Protein AF-A0A923DCE2-F1 (afdb_monomer)

Mean predicted aligned error: 18.75 Å

Radius of gyration: 26.88 Å; Cα contacts (8 Å, |Δi|>4): 39; chains: 1; bounding box: 58×31×69 Å

Sequence (100 aa):
MTSIICPKCGNHISEWDLVCLNCDFVITPEERVRLKTEHEKLISRDSNGKDHIHVRPRKHPIQRKLNTISFGVFKVGWPEMVVPVIAVVLIALVIFFMLI

Secondary structure (DSSP, 8-state):
--EEE-TTT--EEESS-SB-TTT--B--HHHHHHHHHHHHHHHHHHTT-------------GGGSGGGGS-TT----HHHHHHHHHHHHHHHHHHHHHH-

Structure (mmCIF, N/CA/C/O backbone):
data_AF-A0A923DCE2-F1
#
_entry.id   AF-A0A923DCE2-F1
#
loop_
_atom_site.group_PDB
_atom_site.id
_atom_site.type_symbol
_atom_site.label_atom_id
_atom_site.label_alt_id
_atom_site.label_comp_id
_atom_site.label_asym_id
_atom_site.label_entity_id
_atom_site.label_seq_id
_atom_site.pdbx_PDB_ins_code
_atom_site.Cartn_x
_atom_site.Cartn_y
_atom_site.Cartn_z
_atom_site.occupancy
_atom_site.B_iso_or_equiv
_atom_site.auth_seq_id
_atom_site.auth_comp_id
_atom_site.auth_asym_id
_atom_site.auth_atom_id
_atom_site.pdbx_PDB_model_num
ATOM 1 N N . MET A 1 1 ? 17.850 8.497 -3.850 1.00 51.94 1 MET A N 1
ATOM 2 C CA . MET A 1 1 ? 16.766 7.491 -3.855 1.00 51.94 1 MET A CA 1
ATOM 3 C C . MET A 1 1 ? 16.920 6.665 -5.118 1.00 51.94 1 MET A C 1
ATOM 5 O O . MET A 1 1 ? 16.677 7.171 -6.204 1.00 51.94 1 MET A O 1
ATOM 9 N N . THR A 1 2 ? 17.438 5.455 -4.990 1.00 62.44 2 THR A N 1
ATOM 10 C CA . THR A 1 2 ? 17.641 4.490 -6.076 1.00 62.44 2 THR A CA 1
ATOM 11 C C . THR A 1 2 ? 16.307 3.801 -6.381 1.00 62.44 2 THR A C 1
ATOM 13 O O . THR A 1 2 ? 15.637 3.299 -5.481 1.00 62.44 2 THR A O 1
ATOM 16 N N . SER A 1 3 ? 15.868 3.845 -7.640 1.00 72.94 3 SER A N 1
ATOM 17 C CA . SER A 1 3 ? 14.618 3.218 -8.098 1.00 72.94 3 SER A CA 1
ATOM 18 C C . SER A 1 3 ? 14.918 2.295 -9.271 1.00 72.94 3 SER A C 1
ATOM 20 O O . SER A 1 3 ? 15.794 2.602 -10.078 1.00 72.94 3 SER A O 1
ATOM 22 N N . ILE A 1 4 ? 14.222 1.163 -9.341 1.00 76.69 4 ILE A N 1
ATOM 23 C CA . ILE A 1 4 ? 14.383 0.162 -10.401 1.00 76.69 4 ILE A CA 1
ATOM 24 C C . ILE A 1 4 ? 13.132 0.201 -11.277 1.00 76.69 4 ILE A C 1
ATOM 26 O O . ILE A 1 4 ? 12.018 0.334 -10.772 1.00 76.69 4 ILE A O 1
ATOM 30 N N . ILE A 1 5 ? 13.302 0.101 -12.592 1.00 80.81 5 ILE A N 1
ATOM 31 C CA . ILE A 1 5 ? 12.187 0.094 -13.543 1.00 80.81 5 ILE A CA 1
ATOM 32 C C . ILE A 1 5 ? 11.671 -1.340 -13.692 1.00 80.81 5 ILE A C 1
ATOM 34 O O . ILE A 1 5 ? 12.440 -2.267 -13.938 1.00 80.81 5 ILE A O 1
ATOM 38 N N . CYS A 1 6 ? 10.359 -1.529 -13.553 1.00 81.38 6 CYS A N 1
ATOM 39 C CA . CYS A 1 6 ? 9.720 -2.820 -13.780 1.00 81.38 6 CYS A CA 1
ATOM 40 C C . CYS A 1 6 ? 9.858 -3.244 -15.253 1.00 81.38 6 CYS A C 1
ATOM 42 O O . CYS A 1 6 ? 9.396 -2.498 -16.121 1.00 81.38 6 CYS A O 1
ATOM 44 N N . PRO A 1 7 ? 10.351 -4.457 -15.562 1.00 78.88 7 PRO A N 1
ATOM 45 C CA . PRO A 1 7 ? 10.471 -4.922 -16.946 1.00 78.88 7 PRO A CA 1
ATOM 46 C C . PRO A 1 7 ? 9.110 -5.132 -17.628 1.00 78.88 7 PRO A C 1
ATOM 48 O O . PRO A 1 7 ? 9.002 -5.043 -18.846 1.00 78.88 7 PRO A O 1
ATOM 51 N N . LYS A 1 8 ? 8.050 -5.388 -16.850 1.00 80.31 8 LYS A N 1
ATOM 52 C CA . LYS A 1 8 ? 6.721 -5.721 -17.383 1.00 80.31 8 LYS A CA 1
ATOM 53 C C . LYS A 1 8 ? 5.850 -4.497 -17.664 1.00 80.31 8 LYS A C 1
ATOM 55 O O . LYS A 1 8 ? 5.076 -4.504 -18.612 1.00 80.31 8 LYS A O 1
ATOM 60 N N . CYS A 1 9 ? 5.928 -3.467 -16.822 1.00 79.69 9 CYS A N 1
ATOM 61 C CA . CYS A 1 9 ? 5.039 -2.302 -1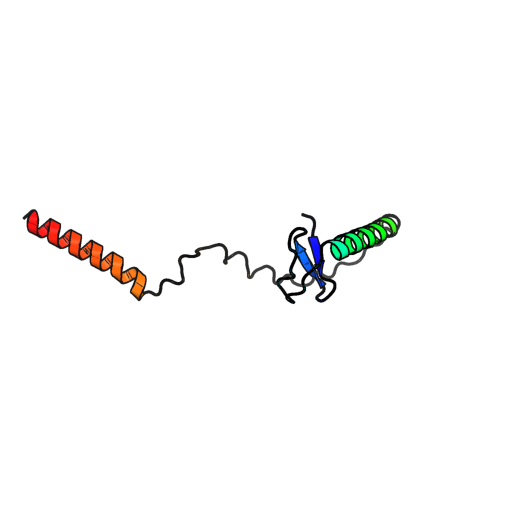6.915 1.00 79.69 9 CYS A CA 1
ATOM 62 C C . CYS A 1 9 ? 5.766 -0.956 -17.014 1.00 79.69 9 CYS A C 1
ATOM 64 O O . CYS A 1 9 ? 5.105 0.072 -17.135 1.00 79.69 9 CYS A O 1
ATOM 66 N N . GLY A 1 10 ? 7.101 -0.934 -16.935 1.00 79.50 10 GLY A N 1
ATOM 67 C CA . GLY A 1 10 ? 7.891 0.298 -16.988 1.00 79.50 10 GLY A CA 1
ATOM 68 C C . GLY A 1 10 ? 7.697 1.228 -15.786 1.00 79.50 10 GLY A C 1
ATOM 69 O O . GLY A 1 10 ? 8.136 2.373 -15.825 1.00 79.50 10 GLY A O 1
ATOM 70 N N . ASN A 1 11 ? 7.022 0.770 -14.726 1.00 81.31 11 ASN A N 1
ATOM 71 C CA . ASN A 1 11 ? 6.802 1.571 -13.527 1.00 81.31 11 ASN A CA 1
ATOM 72 C C . ASN A 1 11 ? 8.053 1.592 -12.638 1.00 81.31 11 ASN A C 1
ATOM 74 O O . ASN A 1 11 ? 8.750 0.582 -12.534 1.00 81.31 11 ASN A O 1
ATOM 78 N N . HIS A 1 12 ? 8.307 2.713 -11.959 1.00 78.88 12 HIS A N 1
ATOM 79 C CA . HIS A 1 12 ? 9.380 2.805 -10.969 1.00 78.88 12 HIS A CA 1
ATOM 80 C C . HIS A 1 12 ? 8.968 2.080 -9.688 1.00 78.88 12 HIS A C 1
ATOM 82 O O . HIS A 1 12 ? 7.927 2.368 -9.097 1.00 78.88 12 HIS A O 1
ATOM 88 N N . ILE A 1 13 ? 9.801 1.138 -9.270 1.00 81.31 13 ILE A N 1
ATOM 89 C CA . ILE A 1 13 ? 9.659 0.364 -8.044 1.00 81.31 13 ILE A CA 1
ATOM 90 C C . ILE A 1 13 ? 10.788 0.783 -7.100 1.00 81.31 13 ILE A C 1
ATOM 92 O O . ILE A 1 13 ? 11.881 1.164 -7.541 1.00 81.31 13 ILE A O 1
ATOM 96 N N . SER A 1 14 ? 10.519 0.747 -5.795 1.00 77.50 14 SER A N 1
ATOM 97 C CA . SER A 1 14 ? 11.575 0.951 -4.814 1.00 77.50 14 SER A CA 1
ATOM 98 C C . SER A 1 14 ? 12.631 -0.149 -4.953 1.00 77.50 14 SER A C 1
ATOM 100 O O . SER A 1 14 ? 12.330 -1.284 -5.316 1.00 77.50 14 SER A O 1
ATOM 102 N N . GLU A 1 15 ? 13.889 0.176 -4.668 1.00 70.25 15 GLU A N 1
ATOM 103 C CA . GLU A 1 15 ? 14.964 -0.819 -4.715 1.00 70.25 15 GLU A CA 1
ATOM 104 C C . GLU A 1 15 ? 14.717 -2.011 -3.775 1.00 70.25 15 GLU A C 1
ATOM 106 O O . GLU A 1 15 ? 15.308 -3.067 -3.971 1.00 70.25 15 GLU A O 1
ATOM 111 N N . TRP A 1 16 ? 13.844 -1.866 -2.779 1.00 71.81 16 TRP A N 1
ATOM 112 C CA . TRP A 1 16 ? 13.593 -2.882 -1.763 1.00 71.81 16 TRP A CA 1
ATOM 1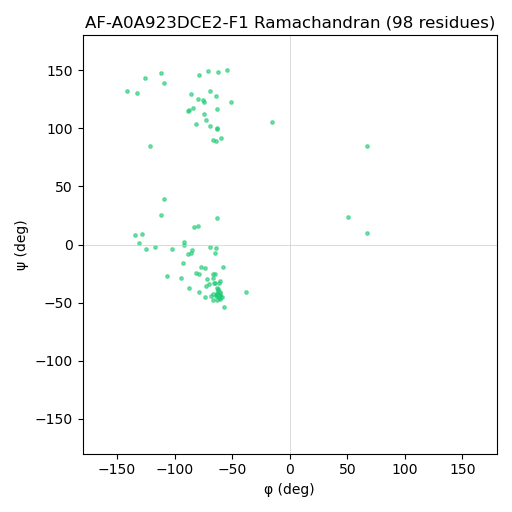13 C C . TRP A 1 16 ? 12.410 -3.783 -2.102 1.00 71.81 16 TRP A C 1
ATOM 115 O O . TRP A 1 16 ? 12.456 -4.963 -1.757 1.00 71.81 16 TRP A O 1
ATOM 125 N N . ASP A 1 17 ? 11.419 -3.299 -2.851 1.00 75.69 17 ASP A N 1
ATOM 126 C CA . ASP A 1 17 ? 10.225 -4.086 -3.154 1.00 75.69 17 ASP A CA 1
ATOM 127 C C . ASP A 1 17 ? 10.543 -5.262 -4.090 1.00 75.69 17 ASP A C 1
ATOM 129 O O . ASP A 1 17 ? 11.212 -5.135 -5.121 1.00 75.69 17 ASP A O 1
ATOM 133 N N . LEU A 1 18 ? 10.049 -6.438 -3.705 1.00 76.44 18 LEU A N 1
ATOM 134 C CA . LEU A 1 18 ? 10.110 -7.672 -4.492 1.00 76.44 18 LEU A CA 1
ATOM 135 C C . LEU A 1 18 ? 8.908 -7.812 -5.430 1.00 76.44 18 LEU A C 1
ATOM 137 O O . LEU A 1 18 ? 8.879 -8.717 -6.254 1.00 76.44 18 LEU A O 1
ATOM 141 N N . VAL A 1 19 ? 7.904 -6.941 -5.310 1.00 80.12 19 VAL A N 1
ATOM 142 C CA . VAL A 1 19 ? 6.661 -7.023 -6.080 1.00 80.12 19 VAL A CA 1
ATOM 143 C C . VAL A 1 19 ? 6.328 -5.658 -6.660 1.00 80.12 19 VAL A C 1
ATOM 145 O O . VAL A 1 19 ? 6.320 -4.646 -5.961 1.00 80.12 19 VAL A O 1
ATOM 148 N N . CYS A 1 20 ? 6.033 -5.620 -7.957 1.00 81.12 20 CYS A N 1
ATOM 149 C CA . CYS A 1 20 ? 5.531 -4.415 -8.593 1.00 81.12 20 CYS A CA 1
ATOM 150 C C . CYS A 1 20 ? 4.071 -4.172 -8.199 1.00 81.12 20 CYS A C 1
ATOM 152 O O . CYS A 1 20 ? 3.185 -4.857 -8.692 1.00 81.12 20 CYS A O 1
ATOM 154 N N . LEU A 1 21 ? 3.801 -3.119 -7.430 1.00 78.88 21 LEU A N 1
ATOM 155 C CA . LEU A 1 21 ? 2.447 -2.734 -6.991 1.00 78.88 21 LEU A CA 1
ATOM 156 C C . LEU A 1 21 ? 1.479 -2.318 -8.122 1.00 78.88 21 LEU A C 1
ATOM 158 O O . LEU A 1 21 ? 0.338 -1.957 -7.849 1.00 78.88 21 LEU A O 1
ATOM 162 N N . ASN A 1 22 ? 1.941 -2.273 -9.376 1.00 78.06 22 ASN A N 1
ATOM 163 C CA . ASN A 1 22 ? 1.128 -1.879 -10.530 1.00 78.06 22 ASN A CA 1
ATOM 164 C C . ASN A 1 22 ? 0.735 -3.061 -11.430 1.00 78.06 22 ASN A C 1
ATOM 166 O O . ASN A 1 22 ? -0.258 -2.981 -12.143 1.00 78.06 22 ASN A O 1
ATOM 170 N N . CYS A 1 23 ? 1.536 -4.128 -11.463 1.00 80.69 23 CYS A N 1
ATOM 171 C CA . CYS A 1 23 ? 1.293 -5.284 -12.336 1.00 80.69 23 CYS A CA 1
ATOM 172 C C . CYS A 1 23 ? 1.449 -6.631 -11.622 1.00 80.69 23 CYS A C 1
ATOM 174 O O . CYS A 1 23 ? 1.483 -7.667 -12.293 1.00 80.69 23 CYS A O 1
ATOM 176 N N . ASP A 1 24 ? 1.612 -6.586 -10.297 1.00 80.38 24 ASP A N 1
ATOM 177 C CA . ASP A 1 24 ? 1.826 -7.702 -9.373 1.00 80.38 24 ASP A CA 1
ATOM 178 C C . ASP A 1 24 ? 2.950 -8.656 -9.797 1.00 80.38 24 ASP A C 1
ATOM 180 O O . ASP A 1 24 ? 3.005 -9.822 -9.414 1.00 80.38 24 ASP A O 1
ATOM 184 N N . PHE A 1 25 ? 3.879 -8.152 -10.613 1.00 81.12 25 PHE A N 1
ATOM 185 C CA . PHE A 1 25 ? 5.024 -8.919 -11.069 1.00 81.12 25 PHE A CA 1
ATOM 186 C C . PHE A 1 25 ? 6.036 -9.057 -9.935 1.00 81.12 25 PHE A C 1
ATOM 188 O O . PHE A 1 25 ? 6.519 -8.051 -9.408 1.00 81.12 25 PHE A O 1
ATOM 195 N N . VAL A 1 26 ? 6.357 -10.300 -9.585 1.00 82.31 26 VAL A N 1
ATOM 196 C CA . VAL A 1 26 ? 7.348 -10.628 -8.562 1.00 82.31 26 VAL A CA 1
ATOM 197 C C . VAL A 1 26 ? 8.732 -10.617 -9.200 1.00 82.31 26 VAL A C 1
ATOM 199 O O . VAL A 1 26 ? 9.020 -11.399 -10.101 1.00 82.31 26 VAL A O 1
ATOM 202 N N . ILE A 1 27 ? 9.584 -9.713 -8.733 1.00 78.44 27 ILE A N 1
ATOM 203 C CA . ILE A 1 27 ? 10.979 -9.602 -9.142 1.00 78.44 27 ILE A CA 1
ATOM 204 C C . ILE A 1 27 ? 11.794 -10.505 -8.224 1.00 78.44 27 ILE A C 1
ATOM 206 O O . ILE A 1 27 ? 11.897 -10.263 -7.019 1.00 78.44 27 ILE A O 1
ATOM 210 N N . THR A 1 28 ? 12.386 -11.547 -8.799 1.00 80.56 28 THR A N 1
ATOM 211 C CA . THR A 1 28 ? 13.298 -12.422 -8.063 1.00 80.56 28 THR A CA 1
ATOM 212 C C . THR A 1 28 ? 14.617 -11.693 -7.764 1.00 80.56 28 THR A C 1
ATOM 214 O O . THR A 1 28 ? 15.045 -10.820 -8.530 1.00 80.56 28 THR A O 1
ATOM 217 N N . PRO A 1 29 ? 15.298 -12.018 -6.650 1.00 73.94 29 PRO A N 1
ATOM 218 C CA . PRO A 1 29 ? 16.558 -11.368 -6.286 1.00 73.94 29 PRO A CA 1
ATOM 219 C C . PRO A 1 29 ? 17.658 -11.577 -7.340 1.00 73.94 29 PRO A C 1
ATOM 221 O O . PRO A 1 29 ? 18.475 -10.684 -7.552 1.00 73.94 29 PRO A O 1
ATOM 224 N N . GLU A 1 30 ? 17.650 -12.708 -8.048 1.00 76.81 30 GLU A N 1
ATOM 225 C CA . GLU A 1 30 ? 18.590 -13.002 -9.138 1.00 76.81 30 GLU A CA 1
ATOM 226 C C . GLU A 1 30 ? 18.387 -12.072 -10.343 1.00 76.81 30 GLU A C 1
ATOM 228 O O . GLU A 1 30 ? 19.344 -11.538 -10.910 1.00 76.81 30 GLU A O 1
ATOM 233 N N . GLU A 1 31 ? 17.132 -11.816 -10.709 1.00 72.06 31 GLU A N 1
ATOM 234 C CA . GLU A 1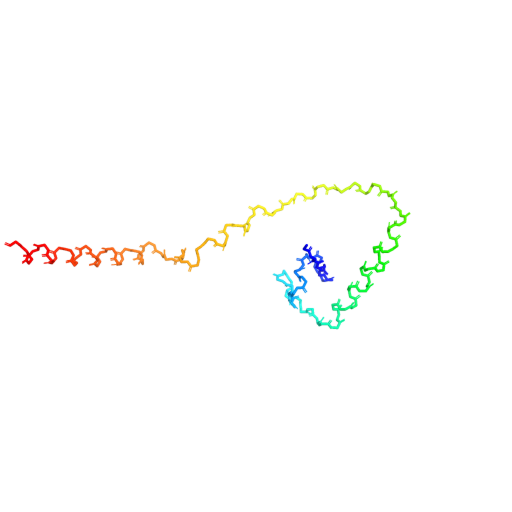 31 ? 16.774 -10.945 -11.828 1.00 72.06 31 GLU A CA 1
ATOM 235 C C . GLU A 1 31 ? 17.046 -9.468 -11.509 1.00 72.06 31 GLU A C 1
ATOM 237 O O . GLU A 1 31 ? 17.462 -8.701 -12.379 1.00 72.06 31 GLU A O 1
ATOM 242 N N . ARG A 1 32 ? 16.955 -9.085 -10.228 1.00 69.12 32 ARG A N 1
ATOM 243 C CA . ARG A 1 32 ? 17.366 -7.759 -9.741 1.00 69.12 32 ARG A CA 1
ATOM 244 C C . ARG A 1 32 ? 18.854 -7.487 -9.983 1.00 69.12 32 ARG A C 1
ATOM 246 O O . ARG A 1 32 ? 19.208 -6.377 -10.384 1.00 69.12 32 ARG A O 1
ATOM 253 N N . VAL A 1 33 ? 19.722 -8.472 -9.743 1.00 79.06 33 VAL A N 1
ATOM 254 C CA . VAL A 1 33 ? 21.170 -8.325 -9.982 1.00 79.06 33 VAL A CA 1
ATOM 255 C C . VAL A 1 33 ? 21.435 -8.096 -11.468 1.00 79.06 33 VAL A C 1
ATOM 257 O O . VAL A 1 33 ? 22.173 -7.178 -11.818 1.00 79.06 33 VAL A O 1
ATOM 260 N N . ARG A 1 34 ? 20.759 -8.849 -12.346 1.00 78.50 34 ARG A N 1
ATOM 261 C CA . ARG A 1 34 ? 20.881 -8.685 -13.804 1.00 78.50 34 ARG A CA 1
ATOM 262 C C . ARG A 1 34 ? 20.452 -7.294 -14.268 1.00 78.50 34 ARG A C 1
ATOM 264 O O . ARG A 1 34 ? 21.207 -6.643 -14.985 1.00 78.50 34 ARG A O 1
ATOM 271 N N . LEU A 1 35 ? 19.302 -6.811 -13.794 1.00 73.19 35 LEU A N 1
ATOM 272 C CA . LEU A 1 35 ? 18.782 -5.488 -14.155 1.00 73.19 35 LEU A CA 1
ATOM 273 C C . LEU A 1 35 ? 19.708 -4.350 -13.704 1.00 73.19 35 LEU A C 1
ATOM 275 O O . LEU A 1 35 ? 19.915 -3.398 -14.455 1.00 73.19 35 LEU A O 1
ATOM 279 N N . LYS A 1 36 ? 20.317 -4.453 -12.515 1.00 75.56 36 LYS A N 1
ATOM 280 C CA . LYS A 1 36 ? 21.324 -3.478 -12.067 1.00 75.56 36 LYS A CA 1
ATOM 281 C C . LYS A 1 36 ? 22.556 -3.483 -12.965 1.00 75.56 36 LYS A C 1
ATOM 283 O O . LYS A 1 36 ? 22.993 -2.422 -13.401 1.00 75.56 36 LYS A O 1
ATOM 288 N N . THR A 1 37 ? 23.090 -4.666 -13.269 1.00 80.50 37 THR A N 1
ATOM 289 C CA . THR A 1 37 ? 24.272 -4.795 -14.128 1.00 80.50 37 THR A CA 1
ATOM 290 C C . THR A 1 37 ? 24.015 -4.262 -15.539 1.00 80.50 37 THR A C 1
ATOM 292 O O . THR A 1 37 ? 24.899 -3.633 -16.117 1.00 80.50 37 THR A O 1
ATOM 295 N N . GLU A 1 38 ? 22.826 -4.475 -16.108 1.00 78.69 38 GLU A N 1
ATOM 296 C CA . GLU A 1 38 ? 22.469 -3.904 -17.413 1.00 78.69 38 GLU A CA 1
ATOM 297 C C . GLU A 1 38 ? 22.312 -2.383 -17.366 1.00 78.69 38 GLU A C 1
ATOM 299 O O . GLU A 1 38 ? 22.856 -1.688 -18.224 1.00 78.69 38 GLU A O 1
ATOM 304 N N . HIS A 1 39 ? 21.636 -1.849 -16.348 1.00 75.75 39 HIS A N 1
ATOM 305 C CA . HIS A 1 39 ? 21.439 -0.407 -16.214 1.00 75.75 39 HIS A CA 1
ATOM 306 C C . HIS A 1 39 ? 22.769 0.340 -16.030 1.00 75.75 39 HIS A C 1
ATOM 308 O O . HIS A 1 39 ? 22.983 1.401 -16.614 1.00 75.75 39 HIS A O 1
ATOM 314 N N . GLU A 1 40 ? 23.710 -0.240 -15.286 1.00 77.94 40 GLU A N 1
ATOM 315 C CA . GLU A 1 40 ? 25.042 0.336 -15.091 1.00 77.94 40 GLU A CA 1
ATOM 316 C C . GLU A 1 40 ? 25.903 0.283 -16.366 1.00 77.94 40 GLU A C 1
ATOM 318 O O . GLU A 1 40 ? 26.629 1.232 -16.676 1.00 77.94 40 GLU A O 1
ATOM 323 N N . LYS A 1 41 ? 25.750 -0.766 -17.187 1.00 81.00 41 LYS A N 1
ATOM 324 C CA . LYS A 1 41 ? 26.356 -0.834 -18.531 1.00 81.00 41 LYS A CA 1
ATOM 325 C C . LYS A 1 41 ? 25.796 0.219 -19.491 1.00 81.00 41 LYS A C 1
ATOM 327 O O . LYS A 1 41 ? 26.526 0.691 -20.359 1.00 81.00 41 LYS A O 1
ATOM 332 N N . LEU A 1 42 ? 24.521 0.584 -19.362 1.00 72.25 42 LEU A N 1
ATOM 333 C CA . LEU A 1 42 ? 23.917 1.646 -20.170 1.00 72.25 42 LEU A CA 1
ATOM 334 C C . LEU A 1 42 ? 24.389 3.035 -19.717 1.00 72.25 42 LEU A C 1
ATOM 336 O O . LEU A 1 42 ? 24.827 3.823 -20.551 1.00 72.25 42 LEU A O 1
ATOM 340 N N . ILE A 1 43 ? 24.415 3.305 -18.407 1.00 70.56 43 ILE A N 1
ATOM 341 C CA . ILE A 1 43 ? 24.893 4.591 -17.864 1.00 70.56 43 ILE A CA 1
ATOM 342 C C . ILE A 1 43 ? 26.369 4.833 -18.208 1.00 70.56 43 ILE A C 1
ATOM 344 O O . ILE A 1 43 ? 26.752 5.937 -18.600 1.00 70.56 43 ILE A O 1
ATOM 348 N N . SER A 1 44 ? 27.211 3.805 -18.083 1.00 70.62 44 SER A N 1
ATOM 349 C CA . SER A 1 44 ? 28.635 3.910 -18.430 1.00 70.62 44 SER A CA 1
ATOM 350 C C . SER A 1 44 ? 28.878 4.158 -19.923 1.00 70.62 44 SER A C 1
ATOM 352 O O . SER A 1 44 ? 29.888 4.765 -20.273 1.00 70.62 44 SER A O 1
ATOM 354 N N . ARG A 1 45 ? 27.948 3.763 -20.804 1.00 63.59 45 ARG A N 1
ATOM 355 C CA . ARG A 1 45 ? 27.996 4.096 -22.236 1.00 63.59 45 ARG A CA 1
ATOM 356 C C . ARG A 1 45 ? 27.524 5.521 -22.527 1.00 63.59 45 ARG A C 1
ATOM 358 O O . ARG A 1 45 ? 28.172 6.209 -23.312 1.00 63.59 45 ARG A O 1
ATOM 365 N N . ASP A 1 46 ? 26.462 5.979 -21.867 1.00 58.91 46 ASP A N 1
ATOM 366 C CA . ASP A 1 46 ? 25.903 7.326 -22.079 1.00 58.91 46 ASP A CA 1
ATOM 367 C C . ASP A 1 46 ? 26.755 8.448 -21.469 1.00 58.91 46 ASP A C 1
ATOM 369 O O . ASP A 1 46 ? 26.697 9.593 -21.914 1.00 58.91 46 ASP A O 1
ATOM 373 N N . SER A 1 47 ? 27.624 8.137 -20.505 1.00 56.94 47 SER A N 1
ATOM 374 C CA . SER A 1 47 ? 28.491 9.133 -19.856 1.00 56.94 47 SER A CA 1
ATOM 375 C C . SER A 1 47 ? 29.525 9.780 -20.797 1.00 56.94 47 SER A C 1
ATOM 377 O O . SER A 1 47 ? 30.191 10.735 -20.403 1.00 56.94 47 SER A O 1
ATOM 379 N N . ASN A 1 48 ? 29.653 9.298 -22.040 1.00 57.31 48 ASN A N 1
ATOM 380 C CA . ASN A 1 48 ? 30.530 9.873 -23.064 1.00 57.31 48 ASN A CA 1
ATOM 381 C C . ASN A 1 48 ? 29.780 10.716 -24.123 1.00 57.31 48 ASN A C 1
ATOM 383 O O . ASN A 1 48 ? 30.410 11.318 -24.988 1.00 57.31 48 ASN A O 1
ATOM 387 N N . GLY A 1 49 ? 28.445 10.783 -24.064 1.00 51.09 49 GLY A N 1
ATOM 388 C CA . GLY A 1 49 ? 27.606 11.502 -25.024 1.00 51.09 49 GLY A CA 1
ATOM 389 C C . GLY A 1 49 ? 26.762 12.568 -24.338 1.00 51.09 49 GLY A C 1
ATOM 390 O O . GLY A 1 49 ? 25.604 12.338 -24.006 1.00 51.09 49 GLY A O 1
ATOM 391 N N . LYS A 1 50 ? 27.328 13.762 -24.132 1.00 51.78 50 LYS A N 1
ATOM 392 C CA . LYS A 1 50 ? 26.517 14.962 -23.892 1.00 51.78 50 LYS A CA 1
ATOM 393 C C . LYS A 1 50 ? 25.683 15.216 -25.144 1.00 51.78 50 LYS A C 1
ATOM 395 O O . LYS A 1 50 ? 26.195 15.816 -26.076 1.00 51.78 50 LYS A O 1
ATOM 400 N N . ASP A 1 51 ? 24.417 14.826 -25.134 1.00 49.34 51 ASP A N 1
ATOM 401 C CA . ASP A 1 51 ? 23.433 15.445 -26.008 1.00 49.34 51 ASP A CA 1
ATOM 402 C C . ASP A 1 51 ? 22.100 15.617 -25.292 1.00 49.34 51 ASP A C 1
ATOM 404 O O . ASP A 1 51 ? 21.584 14.747 -24.588 1.00 49.34 51 ASP A O 1
ATOM 408 N N . HIS A 1 52 ? 21.584 16.830 -25.438 1.00 51.22 52 HIS A N 1
ATOM 409 C CA . HIS A 1 52 ? 20.396 17.348 -24.794 1.00 51.22 52 HIS A CA 1
ATOM 410 C C . HIS A 1 52 ? 19.152 16.567 -25.231 1.00 51.22 52 HIS A C 1
ATOM 412 O O . HIS A 1 52 ? 18.453 16.955 -26.166 1.00 51.22 52 HIS A O 1
ATOM 418 N N . ILE A 1 53 ? 18.814 15.492 -24.517 1.00 51.91 53 ILE A N 1
ATOM 419 C CA . ILE A 1 53 ? 17.499 14.873 -24.662 1.00 51.91 53 ILE A CA 1
ATOM 420 C C . ILE A 1 53 ? 16.485 15.802 -24.003 1.00 51.91 53 ILE A C 1
ATOM 422 O O . ILE A 1 53 ? 16.412 15.948 -22.783 1.00 51.91 53 ILE A O 1
ATOM 426 N N . HIS A 1 54 ? 15.706 16.457 -24.858 1.00 46.31 54 HIS A N 1
ATOM 427 C CA . HIS A 1 54 ? 14.548 17.255 -24.505 1.00 46.31 54 HIS A CA 1
ATOM 428 C C . HIS A 1 54 ? 13.533 16.353 -23.783 1.00 46.31 54 HIS A C 1
ATOM 430 O O . HIS A 1 54 ? 12.705 15.675 -24.399 1.00 46.31 54 HIS A O 1
ATOM 436 N N . VAL A 1 55 ? 13.635 16.299 -22.453 1.00 50.16 55 VAL A N 1
ATOM 437 C CA . VAL A 1 55 ? 12.680 15.613 -21.585 1.00 50.16 55 VA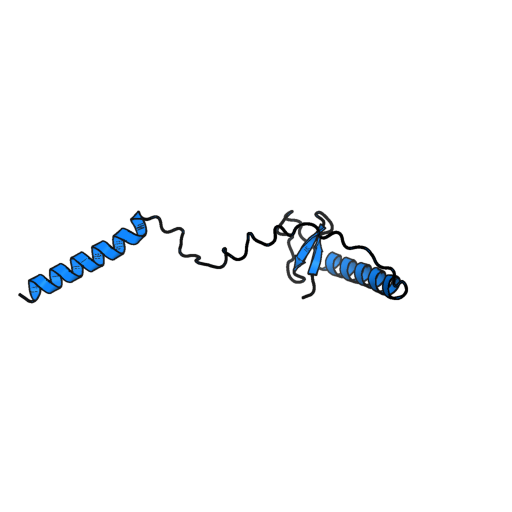L A CA 1
ATOM 438 C C . VAL A 1 55 ? 11.348 16.328 -21.760 1.00 50.16 55 VAL A C 1
ATOM 440 O O . VAL A 1 55 ? 11.116 17.389 -21.185 1.00 50.16 55 VAL A O 1
ATOM 443 N N . ARG A 1 56 ? 10.459 15.764 -22.586 1.00 46.62 56 ARG A N 1
ATOM 444 C CA . ARG A 1 56 ? 9.052 16.170 -22.588 1.00 46.62 56 ARG A CA 1
ATOM 445 C C . ARG A 1 56 ? 8.575 16.104 -21.134 1.00 46.62 56 ARG A C 1
ATOM 447 O O . ARG A 1 56 ? 8.635 15.010 -20.564 1.00 46.62 56 ARG A O 1
ATOM 454 N N . PRO A 1 57 ? 8.070 17.196 -20.536 1.00 41.94 57 PRO A N 1
ATOM 455 C CA . PRO A 1 57 ? 7.433 17.125 -19.233 1.00 41.94 57 PRO A CA 1
ATOM 456 C C . PRO A 1 57 ? 6.145 16.315 -19.403 1.00 41.94 57 PRO A C 1
ATOM 458 O O . PRO A 1 57 ? 5.084 16.836 -19.754 1.00 41.94 57 PRO A O 1
ATOM 461 N N . ARG A 1 58 ? 6.233 14.992 -1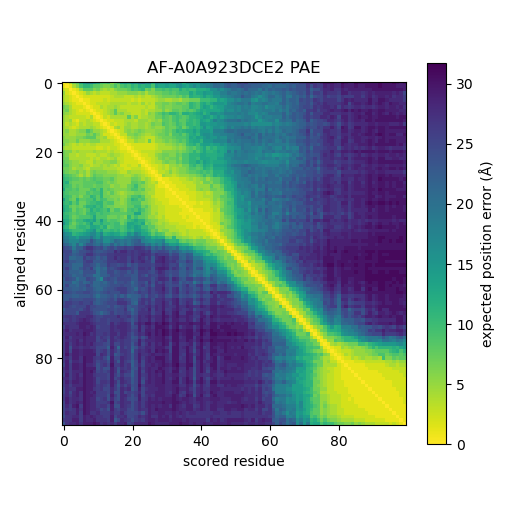9.229 1.00 50.12 58 ARG A N 1
ATOM 462 C CA . ARG A 1 58 ? 5.051 14.143 -19.126 1.00 50.12 58 ARG A CA 1
ATOM 463 C C . ARG A 1 58 ? 4.404 14.499 -17.801 1.00 50.12 58 ARG A C 1
ATOM 465 O O . ARG A 1 58 ? 4.897 14.113 -16.749 1.00 50.12 58 ARG A O 1
ATOM 472 N N . LYS A 1 59 ? 3.338 15.302 -17.909 1.00 42.38 59 LYS A N 1
ATOM 473 C CA . LYS A 1 59 ? 2.322 15.594 -16.892 1.00 42.38 59 LYS A CA 1
ATOM 474 C C . LYS A 1 59 ? 2.397 14.579 -15.756 1.00 42.38 59 LYS A C 1
ATOM 476 O O . LYS A 1 59 ? 1.990 13.439 -15.942 1.00 42.38 59 LYS A O 1
ATOM 481 N N . HIS A 1 60 ? 2.924 14.996 -14.612 1.00 44.62 60 HIS A N 1
ATOM 482 C CA . HIS A 1 60 ? 2.881 14.216 -13.387 1.00 44.62 60 HIS A CA 1
ATOM 483 C C . HIS A 1 60 ? 1.414 14.023 -12.963 1.00 44.62 60 HIS A C 1
ATOM 485 O O . HIS A 1 60 ? 0.784 15.006 -12.575 1.00 44.62 60 HIS A O 1
ATOM 491 N N . PRO A 1 61 ? 0.858 12.797 -12.912 1.00 50.50 61 PRO A N 1
ATOM 492 C CA . PRO A 1 61 ? -0.319 12.527 -12.089 1.00 50.50 61 PRO A CA 1
ATOM 493 C C . PRO A 1 61 ? 0.052 12.336 -10.599 1.00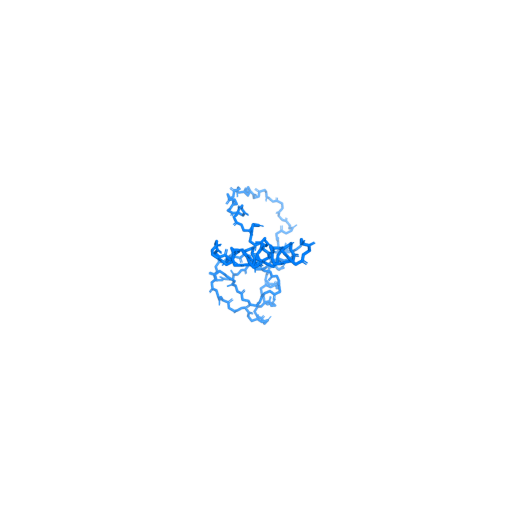 50.50 61 PRO A C 1
ATOM 495 O O . PRO A 1 61 ? -0.757 11.838 -9.820 1.00 50.50 61 PRO A O 1
ATOM 498 N N . ILE A 1 62 ? 1.261 12.739 -10.170 1.00 51.12 62 ILE A N 1
ATOM 499 C CA . ILE A 1 62 ? 1.806 12.532 -8.808 1.00 51.12 62 ILE A CA 1
ATOM 500 C C . ILE A 1 62 ? 1.076 13.376 -7.734 1.00 51.12 62 ILE A C 1
ATOM 502 O O . ILE A 1 62 ? 1.303 13.224 -6.542 1.00 51.12 62 ILE A O 1
ATOM 506 N N . GLN A 1 63 ? 0.101 14.199 -8.118 1.00 44.28 63 GLN A N 1
ATOM 507 C CA . GLN A 1 63 ? -0.720 14.997 -7.196 1.00 44.28 63 GLN A CA 1
ATOM 508 C C . GLN A 1 63 ? -1.912 14.241 -6.565 1.00 44.28 63 GLN A C 1
ATOM 510 O O . GLN A 1 63 ? -2.802 14.878 -6.014 1.00 44.28 63 GLN A O 1
ATOM 515 N N . ARG A 1 64 ? -1.988 12.898 -6.619 1.00 47.62 64 ARG A N 1
ATOM 516 C CA . ARG A 1 64 ? -3.154 12.165 -6.064 1.00 47.62 64 ARG A CA 1
ATOM 517 C C . ARG A 1 64 ? -2.926 11.204 -4.900 1.00 47.62 64 ARG A C 1
ATOM 519 O O . ARG A 1 64 ? -3.914 10.662 -4.418 1.00 47.62 64 ARG A O 1
ATOM 526 N N . LYS A 1 65 ? -1.703 10.986 -4.404 1.00 46.06 65 LYS A N 1
ATOM 527 C CA . LYS A 1 65 ? -1.481 9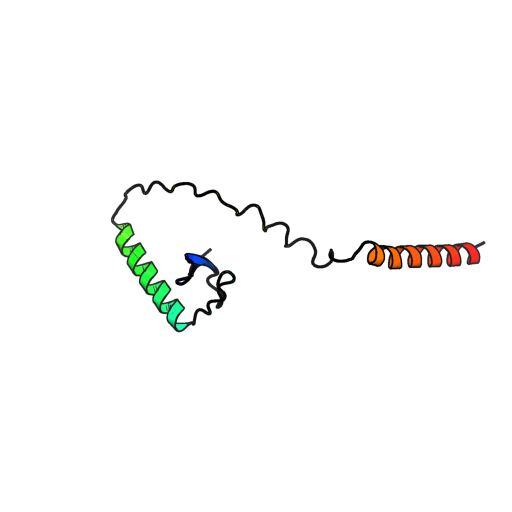.946 -3.370 1.00 46.06 65 LYS A CA 1
ATOM 528 C C . LYS A 1 65 ? -0.745 10.354 -2.092 1.00 46.06 65 LYS A C 1
ATOM 530 O O . LYS A 1 65 ? -0.493 9.493 -1.257 1.00 46.06 65 LYS A O 1
ATOM 535 N N . LEU A 1 66 ? -0.487 11.644 -1.873 1.00 47.47 66 LEU A N 1
ATOM 536 C CA . LEU A 1 66 ? 0.065 12.121 -0.594 1.00 47.47 66 LEU A CA 1
ATOM 537 C C . LEU A 1 66 ? -0.992 12.403 0.489 1.00 47.47 66 LEU A C 1
ATOM 539 O O . LEU A 1 66 ? -0.623 12.554 1.646 1.00 47.47 66 LEU A O 1
ATOM 543 N N . ASN A 1 67 ? -2.293 12.350 0.175 1.00 45.16 67 ASN A N 1
ATOM 544 C CA . ASN A 1 67 ? -3.345 12.432 1.203 1.00 45.16 67 ASN A CA 1
ATOM 545 C C . ASN A 1 67 ? -3.686 11.092 1.875 1.00 45.16 67 ASN A C 1
ATOM 547 O O . ASN A 1 67 ? -4.463 11.073 2.822 1.00 45.16 67 ASN A O 1
ATOM 551 N N . THR A 1 68 ? -3.108 9.970 1.442 1.00 48.34 68 THR A N 1
ATOM 552 C CA . THR A 1 68 ? -3.457 8.638 1.980 1.00 48.34 68 THR A CA 1
ATOM 553 C C . THR A 1 68 ? -2.600 8.168 3.156 1.00 48.34 68 THR A C 1
ATOM 555 O O . THR A 1 68 ? -2.832 7.077 3.662 1.00 48.34 68 THR A O 1
ATOM 558 N N . ILE A 1 69 ? -1.651 8.983 3.631 1.00 46.47 69 ILE A N 1
ATOM 559 C CA . ILE A 1 69 ? -0.965 8.747 4.920 1.00 46.47 69 ILE A CA 1
ATOM 560 C C . ILE A 1 69 ? -1.690 9.485 6.068 1.00 46.47 69 ILE A C 1
ATOM 562 O O . ILE A 1 69 ? -1.342 9.344 7.236 1.00 46.47 69 ILE A O 1
ATOM 566 N N . SER A 1 70 ? -2.772 10.212 5.771 1.00 47.28 70 SER A N 1
ATOM 567 C CA . SER A 1 70 ? -3.667 10.744 6.794 1.00 47.28 70 SER A CA 1
ATOM 568 C C . SER A 1 70 ? -4.743 9.705 7.134 1.00 47.28 70 SER A C 1
ATOM 570 O O . SER A 1 70 ? -5.567 9.354 6.295 1.00 47.28 70 SER A O 1
ATOM 572 N N . PHE A 1 71 ? -4.721 9.233 8.381 1.00 45.91 71 PHE A N 1
ATOM 573 C CA . PHE A 1 71 ? -5.804 8.530 9.071 1.00 45.91 71 PHE A CA 1
ATOM 574 C C . PHE A 1 71 ? -6.210 7.128 8.581 1.00 45.91 71 PHE A C 1
ATOM 576 O O . PHE A 1 71 ? -7.286 6.923 8.018 1.00 45.91 71 PHE A O 1
ATOM 583 N N . GLY A 1 72 ? -5.492 6.111 9.067 1.00 41.50 72 GLY A N 1
ATOM 584 C CA . GLY A 1 72 ? -6.035 4.755 9.272 1.00 41.50 72 GLY A CA 1
ATOM 585 C C . GLY A 1 72 ? -7.174 4.667 10.311 1.00 41.50 72 GLY A C 1
ATOM 586 O O . GLY A 1 72 ? -7.393 3.607 10.881 1.00 41.50 72 GLY A O 1
ATOM 587 N N . VAL A 1 73 ? -7.884 5.775 10.572 1.00 53.00 73 VAL A N 1
ATOM 588 C CA . VAL A 1 73 ? -8.989 5.912 11.541 1.00 53.00 73 VAL A CA 1
ATOM 589 C C . VAL A 1 73 ? -10.225 6.594 10.915 1.00 53.00 73 VAL A C 1
ATOM 591 O O . VAL A 1 73 ? -11.224 6.786 11.588 1.00 53.00 73 VAL A O 1
ATOM 594 N N . PHE A 1 74 ? -10.221 6.954 9.622 1.00 47.84 74 PHE A N 1
ATOM 595 C CA . PHE A 1 74 ? -11.331 7.695 8.982 1.00 47.84 74 PHE A CA 1
ATOM 596 C C . PHE A 1 74 ? -12.147 6.864 7.982 1.00 47.84 74 PHE A C 1
ATOM 598 O O . PHE A 1 74 ? -12.591 7.344 6.941 1.00 47.84 74 PHE A O 1
ATOM 605 N N . LYS A 1 75 ? -12.395 5.599 8.319 1.00 51.88 75 LYS A N 1
ATOM 606 C CA . LYS A 1 75 ? -13.556 4.866 7.789 1.00 51.88 75 LYS A CA 1
ATOM 607 C C . LYS A 1 75 ? -14.579 4.589 8.890 1.00 51.88 75 LYS A C 1
ATOM 609 O O . LYS A 1 75 ? -15.322 3.626 8.804 1.00 51.88 75 LYS A O 1
ATOM 614 N N . VAL A 1 76 ? -14.565 5.440 9.915 1.00 58.09 76 VAL A N 1
ATOM 615 C CA . VAL A 1 76 ? -15.567 5.472 10.968 1.00 58.09 76 VAL A CA 1
ATOM 616 C C . VAL A 1 76 ? -16.742 6.253 10.387 1.00 58.09 76 VAL A C 1
ATOM 618 O O . VAL A 1 76 ? -16.646 7.464 10.172 1.00 58.09 76 VAL A O 1
ATOM 621 N N . GLY A 1 77 ? -17.808 5.558 10.002 1.00 66.00 77 GLY A N 1
ATOM 622 C CA . GLY A 1 77 ? -19.037 6.209 9.572 1.00 66.00 77 GLY A CA 1
ATOM 623 C C . GLY A 1 77 ? -19.514 7.167 10.664 1.00 66.00 77 GLY A C 1
ATOM 624 O O . GLY A 1 77 ? -19.306 6.924 11.849 1.00 66.00 77 GLY A O 1
ATOM 625 N N . TRP A 1 78 ? -20.203 8.244 10.284 1.00 69.56 78 TRP A N 1
ATOM 626 C CA . TRP A 1 78 ? -20.910 9.123 11.225 1.00 69.56 78 TRP A CA 1
ATOM 627 C C . TRP A 1 78 ? -21.601 8.396 12.403 1.00 69.56 78 TRP A C 1
ATOM 629 O O . TRP A 1 78 ? -21.465 8.885 13.524 1.00 69.56 78 TRP A O 1
ATOM 639 N N . PRO A 1 79 ? -22.269 7.231 12.234 1.00 73.56 79 PRO A N 1
ATOM 640 C CA . PRO A 1 79 ? -22.851 6.511 13.372 1.00 73.56 79 PRO A CA 1
ATOM 641 C C . PRO A 1 79 ? -21.835 6.053 14.431 1.00 73.56 79 PRO A C 1
ATOM 643 O O . PRO A 1 79 ? -22.152 6.049 15.615 1.00 73.56 79 PRO A O 1
ATOM 646 N N . GLU A 1 80 ? -20.613 5.702 14.046 1.00 70.00 80 GLU A N 1
ATOM 647 C CA . 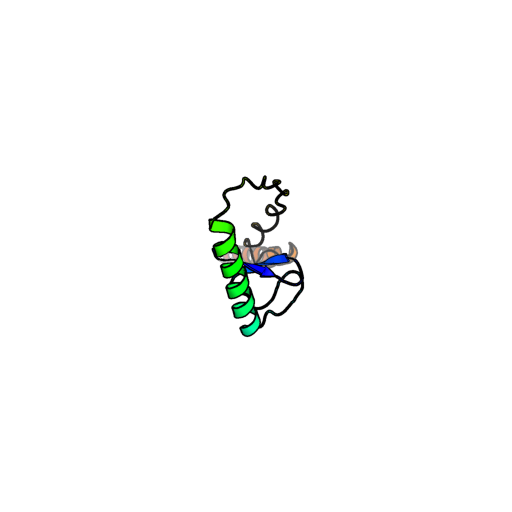GLU A 1 80 ? -19.619 5.117 14.952 1.00 70.00 80 GLU A CA 1
ATOM 648 C C . GLU A 1 80 ? -18.901 6.188 15.794 1.00 70.00 80 GLU A C 1
ATOM 650 O O . GLU A 1 80 ? -18.478 5.899 16.911 1.00 70.00 80 GLU A O 1
ATOM 655 N N . MET A 1 81 ? -18.842 7.445 15.327 1.00 75.50 81 MET A N 1
ATOM 656 C CA . MET A 1 81 ? -18.397 8.582 16.154 1.00 75.50 81 MET A CA 1
ATOM 657 C C . MET A 1 81 ? -19.479 9.086 17.117 1.00 75.50 81 MET A C 1
ATOM 659 O O . MET A 1 81 ? -19.159 9.645 18.164 1.00 75.50 81 MET A O 1
ATOM 663 N N . VAL A 1 82 ? -20.758 8.876 16.802 1.00 84.62 82 VAL A N 1
ATOM 664 C CA . VAL A 1 82 ? -21.876 9.343 17.637 1.00 84.62 82 VAL A CA 1
ATOM 665 C C . VAL A 1 82 ? -22.013 8.518 18.922 1.00 84.62 82 VAL A C 1
ATOM 667 O O . VAL A 1 82 ? -22.307 9.077 19.977 1.00 84.62 82 VAL A O 1
ATOM 670 N N . VAL A 1 83 ? -21.737 7.211 18.871 1.00 86.62 83 VAL A N 1
ATOM 671 C CA . VAL A 1 83 ? -21.832 6.308 20.034 1.00 86.62 83 VAL A CA 1
ATOM 672 C C . VAL A 1 83 ? -20.967 6.751 21.227 1.00 86.62 83 VAL A C 1
ATOM 674 O O . VAL A 1 83 ? -21.524 6.914 22.316 1.00 86.62 83 VAL A O 1
ATOM 677 N N . PRO A 1 84 ? -19.646 6.990 21.085 1.00 88.88 84 PRO A N 1
ATOM 678 C CA . PRO A 1 84 ? -18.825 7.413 22.218 1.00 88.88 84 PRO A CA 1
ATOM 679 C C . PRO A 1 84 ? -19.216 8.802 22.738 1.00 88.88 84 PRO A C 1
ATOM 681 O O . PRO A 1 84 ? -19.162 9.034 23.942 1.00 88.88 84 PRO A O 1
ATOM 684 N N . VAL A 1 85 ? -19.667 9.711 21.867 1.00 91.12 85 VAL A N 1
ATOM 685 C CA . VAL A 1 85 ? -20.104 11.057 22.274 1.00 91.12 85 VAL A CA 1
ATOM 686 C C . VAL A 1 85 ? -21.368 10.985 23.131 1.00 91.12 85 VAL A C 1
ATOM 688 O O . VAL A 1 85 ? -21.408 11.578 24.208 1.00 91.12 85 VAL A O 1
ATOM 691 N N . ILE A 1 86 ? -22.378 10.218 22.705 1.00 93.94 86 ILE A N 1
ATOM 692 C CA . ILE A 1 86 ? -23.608 10.022 23.487 1.00 93.94 86 ILE A CA 1
ATOM 693 C C . ILE A 1 86 ? -23.292 9.360 24.833 1.00 93.94 86 ILE A C 1
ATOM 695 O O . ILE A 1 86 ? -23.813 9.794 25.859 1.00 93.94 86 ILE A O 1
ATOM 699 N N . ALA A 1 87 ? -22.415 8.351 24.852 1.00 95.00 87 ALA A N 1
ATOM 700 C CA . ALA A 1 87 ? -22.019 7.682 26.088 1.00 95.00 87 ALA A CA 1
ATOM 701 C C . ALA A 1 87 ? -21.388 8.660 27.096 1.00 95.00 87 ALA A C 1
ATOM 703 O O . ALA A 1 87 ? -21.776 8.672 28.263 1.00 95.00 87 ALA A O 1
ATOM 704 N N . VAL A 1 88 ? -20.476 9.528 26.645 1.00 96.12 88 VAL A N 1
ATOM 705 C CA . VAL A 1 88 ? -19.847 10.549 27.501 1.00 96.12 88 VAL A CA 1
ATOM 706 C C . VAL A 1 88 ? -20.877 11.549 28.034 1.00 96.12 88 VAL A C 1
ATOM 708 O O . VAL A 1 88 ? -20.845 11.880 29.219 1.00 96.12 88 VAL A O 1
ATOM 711 N N . VAL A 1 89 ? -21.822 11.993 27.199 1.00 96.38 89 VAL A N 1
ATOM 712 C CA . VAL A 1 89 ? -22.888 12.922 27.616 1.00 96.38 89 VAL A CA 1
ATOM 713 C C . VAL A 1 89 ? -23.798 12.293 28.675 1.00 96.38 89 VAL A C 1
ATOM 715 O O . VAL A 1 89 ? -24.107 12.942 29.673 1.00 96.38 89 VAL A O 1
ATOM 718 N N . LEU A 1 90 ? -24.192 11.027 28.508 1.00 96.50 90 LEU A N 1
ATOM 719 C CA . LEU A 1 90 ? -25.014 10.319 29.494 1.00 96.50 90 LEU A CA 1
ATOM 720 C C . LEU A 1 90 ? -24.287 10.154 30.832 1.00 96.50 90 LEU A C 1
ATOM 722 O O . LEU A 1 90 ? -24.883 10.395 31.880 1.00 96.50 90 LEU A O 1
ATOM 726 N N . ILE A 1 91 ? -22.999 9.799 30.807 1.00 97.06 91 ILE A N 1
ATOM 727 C CA . ILE A 1 91 ? -22.182 9.686 32.024 1.00 97.06 91 ILE A CA 1
ATOM 728 C C . ILE A 1 91 ? -22.103 11.039 32.741 1.00 97.06 91 ILE A C 1
ATOM 730 O O . ILE A 1 91 ? -22.319 11.103 33.951 1.00 97.06 91 ILE A O 1
ATOM 734 N N . ALA A 1 92 ? -21.850 12.125 32.006 1.00 97.12 92 ALA A N 1
ATOM 735 C CA . ALA A 1 92 ? -21.789 13.468 32.577 1.00 97.12 92 ALA A CA 1
ATOM 736 C C . ALA A 1 92 ? -23.118 13.886 33.231 1.00 97.12 92 ALA A C 1
ATOM 738 O O . ALA A 1 92 ? -23.104 14.452 34.322 1.00 97.12 92 ALA A O 1
ATOM 739 N N . LEU A 1 93 ? -24.259 13.562 32.610 1.00 97.25 93 LEU A N 1
ATOM 740 C CA . LEU A 1 93 ? -25.580 13.833 33.185 1.00 97.25 93 LEU A CA 1
ATOM 741 C C . LEU A 1 93 ? -25.819 13.051 34.478 1.00 97.25 93 LEU A C 1
ATOM 743 O O . LEU A 1 93 ? -26.285 13.633 35.452 1.00 97.25 93 LEU A O 1
ATOM 747 N N . VAL A 1 94 ? -25.475 11.760 34.521 1.00 97.12 94 VAL A N 1
ATOM 748 C CA . VAL A 1 94 ? -25.618 10.948 35.742 1.00 97.12 94 VAL A CA 1
ATOM 749 C C . VAL A 1 94 ? -24.780 11.527 36.881 1.00 97.12 94 VAL A C 1
ATOM 751 O O . VAL A 1 94 ? -25.277 11.660 37.995 1.00 97.12 94 VAL A O 1
ATOM 754 N N . ILE A 1 95 ? -23.534 11.921 36.602 1.00 97.25 95 ILE A N 1
ATOM 755 C CA . ILE A 1 95 ? -22.662 12.559 37.597 1.00 97.25 95 ILE A CA 1
ATOM 756 C C . ILE A 1 95 ? -23.271 13.880 38.079 1.00 97.25 95 ILE A C 1
ATOM 758 O O . ILE A 1 95 ? -23.301 14.134 39.279 1.00 97.25 95 ILE A O 1
ATOM 762 N N . PHE A 1 96 ? -23.787 14.703 37.164 1.00 97.12 96 PHE A N 1
ATOM 763 C CA . PHE A 1 96 ? -24.424 15.975 37.501 1.00 97.12 96 PHE A CA 1
ATOM 764 C C . PHE A 1 96 ? -25.651 15.788 38.405 1.00 97.12 96 PHE A C 1
ATOM 766 O O . PHE A 1 96 ? -25.766 16.478 39.411 1.00 97.12 96 PHE A O 1
ATOM 773 N N . PHE A 1 97 ? -26.518 14.814 38.111 1.00 96.56 97 PHE A N 1
ATOM 774 C CA . PHE A 1 97 ? -27.671 14.486 38.959 1.00 96.56 97 PHE A CA 1
ATOM 775 C C . PHE A 1 97 ? -27.289 13.910 40.325 1.00 96.56 97 PHE A C 1
ATOM 777 O O . PHE A 1 97 ? -28.046 14.075 41.268 1.00 96.56 97 PHE A O 1
ATOM 784 N N . MET A 1 98 ? -26.148 13.227 40.440 1.00 95.50 98 MET A N 1
ATOM 785 C CA . MET A 1 98 ? -25.649 12.731 41.729 1.00 95.50 98 MET A CA 1
ATOM 786 C C . MET A 1 98 ? -25.012 13.835 42.588 1.00 95.50 98 MET A C 1
ATOM 788 O O . MET A 1 98 ? -24.832 13.640 43.786 1.00 95.50 98 MET A O 1
ATOM 792 N N . LEU A 1 99 ? -24.621 14.960 41.980 1.00 93.25 99 LEU A N 1
ATOM 793 C CA . LEU A 1 99 ? -23.985 16.092 42.664 1.00 93.25 99 LEU A CA 1
ATOM 794 C C . LEU A 1 99 ? -24.974 17.169 43.137 1.00 93.25 99 LEU A C 1
ATOM 796 O O . LEU A 1 99 ? -24.580 18.019 43.935 1.00 93.25 99 LEU A O 1
ATOM 800 N N . ILE A 1 100 ? -26.206 17.156 42.628 1.00 92.31 100 ILE A N 1
ATOM 801 C CA . ILE A 1 100 ? -27.307 18.052 43.024 1.00 92.31 100 ILE A CA 1
ATOM 802 C C . ILE A 1 100 ? -28.095 17.412 44.159 1.00 92.31 100 ILE A C 1
ATOM 804 O O . ILE A 1 100 ?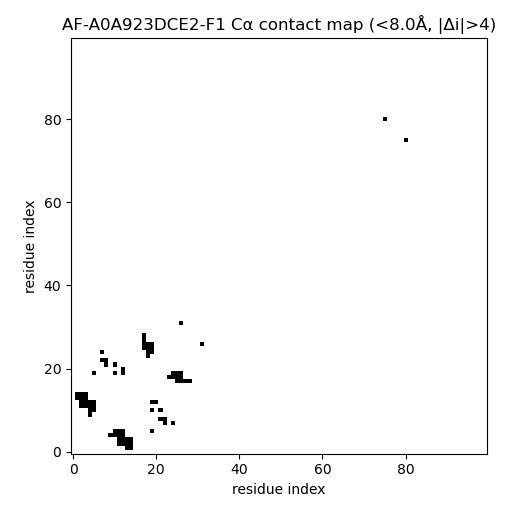 -28.402 18.146 45.123 1.00 92.31 100 ILE A O 1
#

Solvent-accessible surface area (backbone atoms only — not comparable to full-atom values): 6564 Å² total; per-residue (Å²): 136,72,66,42,67,38,92,88,77,68,46,81,34,57,72,80,61,48,54,37,95,86,73,71,48,71,55,51,76,70,58,51,54,52,52,51,56,50,52,51,57,49,50,68,59,50,75,78,55,95,67,88,75,80,73,72,85,73,77,75,78,76,86,73,65,81,70,72,82,61,59,103,68,75,84,62,51,74,72,63,62,46,53,63,53,52,52,52,52,52,52,52,50,53,52,52,65,74,73,109

Nearest PDB structures (foldseek):
  7r7j-assembly2_B  TM=6.658E-01  e=2.069E+00  Escherichia coli K-12
  7r7j-assembly1_A  TM=6.687E-01  e=2.069E+00  Escherichia coli K-12
  9b12-assembly2_I  TM=8.262E-01  e=6.270E+00  Homo sapiens

Foldseek 3Di:
DDWAQDPPPRDTDRLPDQADPPPRDGNDPVNSVVRVVVVVVVVVVCVVDPDDDPPDPPDDPVVPPPCVVPDPPPVQPPVNVVVVVVVVVVVVVVVVVVVD

pLDDT: mean 70.96, std 16.96, range [41.5, 97.25]